Protein AF-A0A7V9IR97-F1 (afdb_monomer)

Secondary structure (DSSP, 8-state):
-GGG-TT------SEEEE--TTPEEEETTEEEEESPEEEE--TT--------

Radius of gyration: 15.1 Å; Cα contacts (8 Å, |Δi|>4): 45; chains: 1; bounding box: 30×30×36 Å

Mean predicted aligned error: 3.5 Å

pLDDT: mean 96.15, std 3.09, range [79.12, 98.25]

Sequence (52 aa):
DHLDHPAVSRHRVSALRLDAPGVTAYADGEPVGALPLDLVCRPGMLRVIAPS

Structure (mmCIF, N/CA/C/O backbone):
data_AF-A0A7V9IR97-F1
#
_entry.id   AF-A0A7V9IR97-F1
#
loop_
_atom_site.group_PDB
_atom_site.id
_atom_site.type_symbol
_atom_site.label_atom_id
_atom_site.label_alt_id
_atom_site.label_comp_id
_atom_site.label_asym_id
_atom_site.label_entity_id
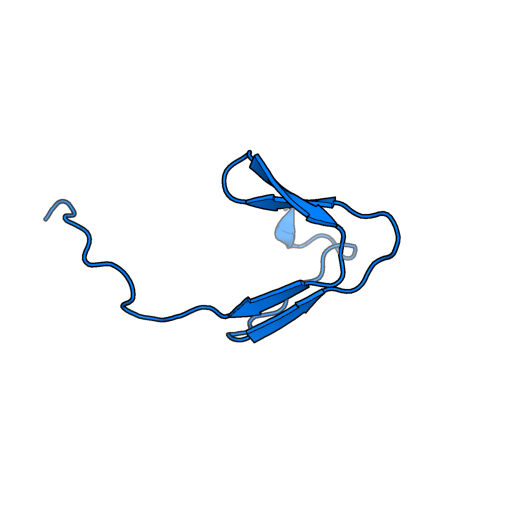_atom_site.label_seq_id
_atom_site.pdbx_PDB_ins_code
_atom_site.Cartn_x
_atom_site.Cartn_y
_atom_site.Cartn_z
_atom_site.occupancy
_atom_site.B_iso_or_equiv
_atom_site.auth_seq_id
_atom_site.auth_comp_id
_atom_site.auth_asym_id
_atom_site.auth_atom_id
_atom_site.pdbx_PDB_model_num
ATOM 1 N N . ASP A 1 1 ? -3.470 20.530 -6.707 1.00 79.12 1 ASP A N 1
ATOM 2 C CA . ASP A 1 1 ? -3.058 19.982 -5.400 1.00 79.12 1 ASP A CA 1
ATOM 3 C C . ASP A 1 1 ? -2.393 18.612 -5.623 1.00 79.12 1 ASP A C 1
ATOM 5 O O . ASP A 1 1 ? -2.500 18.098 -6.733 1.00 79.12 1 ASP A O 1
ATOM 9 N N . HIS A 1 2 ? -1.670 18.042 -4.651 1.00 89.50 2 HIS A N 1
ATOM 10 C CA . HIS A 1 2 ? -0.869 16.808 -4.779 1.00 89.50 2 HIS A CA 1
ATOM 11 C C . HIS A 1 2 ? -1.657 15.620 -5.361 1.00 89.50 2 HIS A C 1
ATOM 13 O O . HIS A 1 2 ? -1.126 14.883 -6.190 1.00 89.50 2 HIS A O 1
ATOM 19 N N . LEU A 1 3 ? -2.926 15.456 -4.969 1.00 94.06 3 LEU A N 1
ATOM 20 C CA . LEU A 1 3 ? -3.762 14.330 -5.404 1.00 94.06 3 LEU A CA 1
ATOM 21 C C . LEU A 1 3 ? -4.402 14.510 -6.789 1.00 94.06 3 LEU A C 1
ATOM 23 O O . LEU A 1 3 ? -4.843 13.519 -7.364 1.00 94.06 3 LEU A O 1
ATOM 27 N N . ASP A 1 4 ? -4.443 15.733 -7.323 1.00 94.25 4 ASP A N 1
ATOM 28 C CA . ASP A 1 4 ? -5.056 16.038 -8.628 1.00 94.25 4 ASP A CA 1
ATOM 29 C C . ASP A 1 4 ? -4.030 16.045 -9.773 1.00 94.25 4 ASP A C 1
ATOM 31 O O . ASP A 1 4 ? -4.361 16.338 -10.922 1.00 94.25 4 ASP A O 1
ATOM 35 N N . HIS A 1 5 ? -2.757 15.775 -9.473 1.00 96.56 5 HIS A N 1
ATOM 36 C CA . HIS A 1 5 ? -1.702 15.772 -10.478 1.00 96.56 5 HIS A CA 1
ATOM 37 C C . HIS A 1 5 ? -1.882 14.582 -11.445 1.00 96.56 5 HIS A C 1
ATOM 39 O O . HIS A 1 5 ? -2.035 13.452 -10.983 1.00 96.56 5 HIS A O 1
ATOM 45 N N . PRO A 1 6 ? -1.782 14.769 -12.777 1.00 95.62 6 PRO A N 1
ATOM 46 C CA . PRO A 1 6 ? -2.085 13.721 -13.764 1.00 95.62 6 PRO A 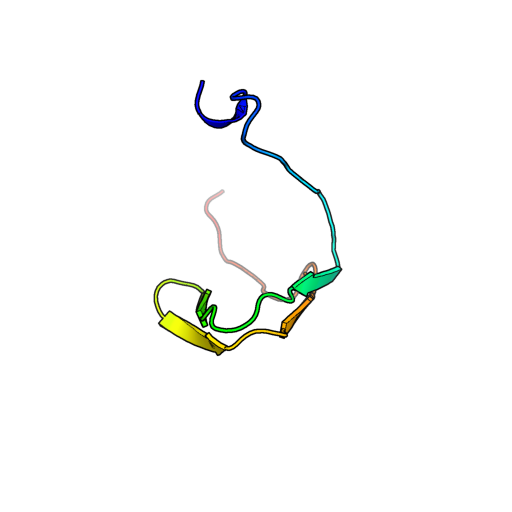CA 1
ATOM 47 C C . PRO A 1 6 ? -1.182 12.478 -13.685 1.00 95.62 6 PRO A C 1
ATOM 49 O O . PRO A 1 6 ? -1.550 11.418 -14.177 1.00 95.62 6 PRO A O 1
ATOM 52 N N . ALA A 1 7 ? -0.004 12.590 -13.065 1.00 96.69 7 ALA A N 1
ATOM 53 C CA . ALA A 1 7 ? 0.886 11.452 -12.810 1.00 96.69 7 ALA A CA 1
ATOM 54 C C . ALA A 1 7 ? 0.463 10.577 -11.608 1.00 96.69 7 ALA A C 1
ATOM 56 O O . ALA A 1 7 ? 1.127 9.584 -11.323 1.00 96.69 7 ALA A O 1
ATOM 57 N N . VAL A 1 8 ? -0.597 10.946 -10.882 1.00 96.88 8 VAL A N 1
ATOM 58 C CA . VAL A 1 8 ? -1.104 10.206 -9.721 1.00 96.88 8 VAL A CA 1
ATOM 59 C C . VAL A 1 8 ? -2.390 9.484 -10.109 1.00 96.88 8 VAL A C 1
ATOM 61 O O . VAL A 1 8 ? -3.381 10.106 -10.482 1.00 96.88 8 VAL A O 1
ATOM 64 N N . SER A 1 9 ? -2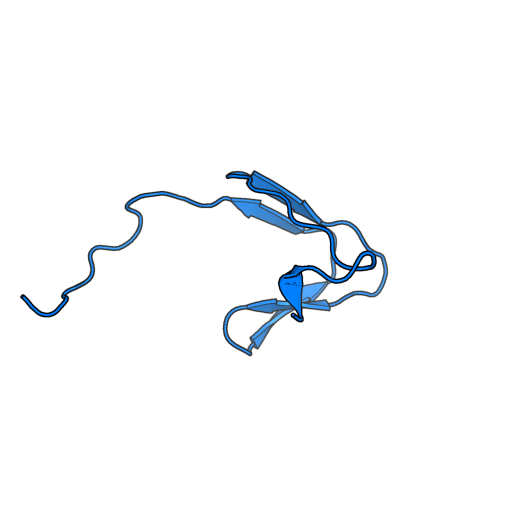.396 8.158 -9.980 1.00 96.06 9 SER A N 1
ATOM 65 C CA . SER A 1 9 ? -3.600 7.336 -10.105 1.00 96.06 9 SER A CA 1
ATOM 66 C C . SER A 1 9 ? -4.050 6.821 -8.737 1.00 96.06 9 SER A C 1
ATOM 68 O O . SER A 1 9 ? -3.250 6.602 -7.826 1.00 96.06 9 SER A O 1
ATOM 70 N N . ARG A 1 10 ? -5.365 6.644 -8.571 1.00 95.44 10 ARG A N 1
ATOM 71 C CA . ARG A 1 10 ? -5.976 6.143 -7.334 1.00 95.44 10 ARG A CA 1
ATOM 72 C C . ARG A 1 10 ? -6.978 5.049 -7.655 1.00 95.44 10 ARG A C 1
ATOM 74 O O . ARG A 1 10 ? -7.824 5.211 -8.530 1.00 95.44 10 ARG A O 1
ATOM 81 N N . HIS A 1 11 ? -6.926 3.970 -6.885 1.00 95.50 11 HIS A N 1
ATOM 82 C CA . HIS A 1 11 ? -7.843 2.842 -7.006 1.00 95.50 11 HIS A CA 1
ATOM 83 C C . HIS A 1 11 ? -8.450 2.537 -5.635 1.00 95.50 11 HIS A C 1
ATOM 85 O O . HIS A 1 11 ? -7.735 2.478 -4.636 1.00 95.50 11 HIS A O 1
ATOM 91 N N . ARG A 1 12 ? -9.774 2.349 -5.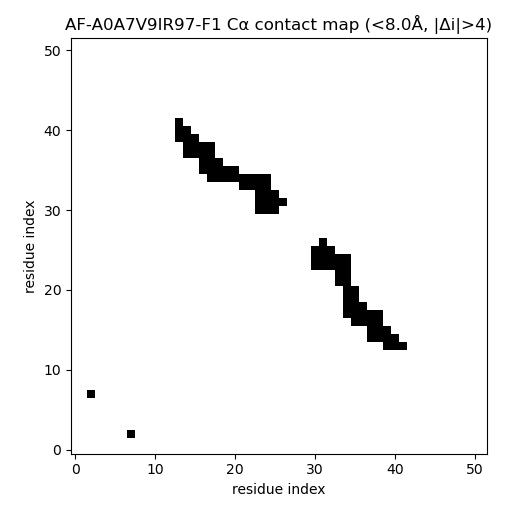574 1.00 96.81 12 ARG A N 1
ATOM 92 C CA . ARG A 1 12 ? -10.468 1.891 -4.363 1.00 96.81 12 ARG A CA 1
ATOM 93 C C . ARG A 1 12 ? -10.757 0.402 -4.498 1.00 96.81 12 ARG A C 1
ATOM 95 O O . ARG A 1 12 ? -11.524 0.007 -5.368 1.00 96.81 12 ARG A O 1
ATOM 102 N N . VAL A 1 13 ?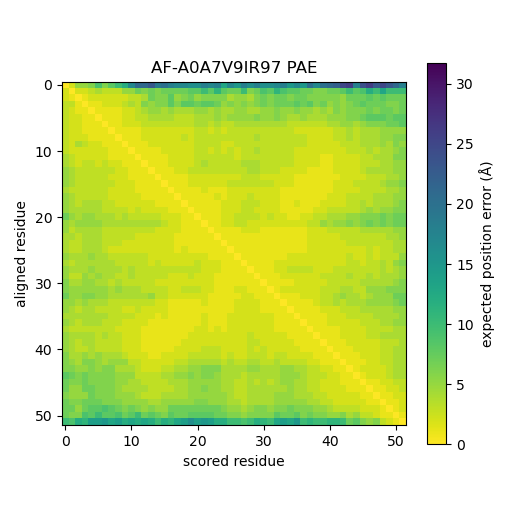 -10.156 -0.402 -3.630 1.00 97.12 13 VAL A N 1
ATOM 103 C CA . VAL A 1 13 ? -10.239 -1.869 -3.651 1.00 97.12 13 VAL A CA 1
ATOM 104 C C . VAL A 1 13 ? -10.310 -2.414 -2.224 1.00 97.12 13 VAL A C 1
ATOM 106 O O . VAL A 1 13 ? -9.926 -1.728 -1.280 1.00 97.12 13 VAL A O 1
ATOM 109 N N . SER A 1 14 ? -10.812 -3.637 -2.061 1.00 97.50 14 SER A N 1
ATOM 110 C CA . SER A 1 14 ? -10.805 -4.369 -0.782 1.00 97.50 14 SER A CA 1
ATOM 111 C C . SER A 1 14 ? -9.809 -5.531 -0.758 1.00 97.50 14 SER A C 1
ATOM 113 O O . SER A 1 14 ? -9.470 -6.009 0.320 1.00 97.50 14 SER A O 1
ATOM 115 N N . ALA A 1 15 ? -9.334 -5.975 -1.922 1.00 98.00 15 ALA A N 1
ATOM 116 C CA . ALA A 1 15 ? -8.272 -6.959 -2.077 1.00 98.00 15 ALA A CA 1
ATOM 117 C C . ALA A 1 15 ? -7.49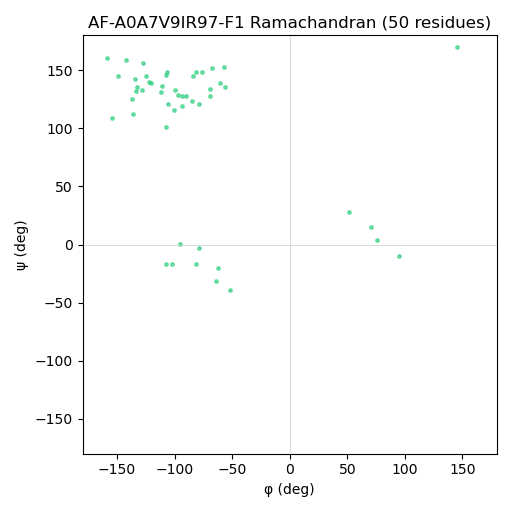3 -6.671 -3.365 1.00 98.00 15 ALA A C 1
ATOM 119 O O . ALA A 1 15 ? -8.087 -6.217 -4.347 1.00 98.00 15 ALA A O 1
ATOM 120 N N . LEU A 1 16 ? -6.182 -6.906 -3.359 1.00 97.94 16 LEU A N 1
ATOM 121 C CA . LEU A 1 16 ? -5.311 -6.698 -4.517 1.00 97.94 16 LEU A CA 1
ATOM 122 C C . LEU A 1 16 ? -4.016 -7.508 -4.397 1.00 97.94 16 LEU A C 1
ATOM 124 O O . LEU A 1 16 ? -3.603 -7.857 -3.293 1.00 97.94 16 LEU A O 1
ATOM 128 N N . ARG A 1 17 ? -3.348 -7.725 -5.530 1.00 97.88 17 ARG A N 1
ATOM 129 C CA . ARG A 1 17 ? -1.966 -8.204 -5.596 1.00 97.88 17 ARG A CA 1
ATOM 130 C C . ARG A 1 17 ? -1.076 -7.092 -6.129 1.00 97.88 17 ARG A C 1
ATOM 132 O O . ARG A 1 17 ? -1.403 -6.498 -7.156 1.00 97.88 17 ARG A O 1
ATOM 139 N N . LEU A 1 18 ? 0.034 -6.824 -5.451 1.00 97.31 18 LEU A N 1
ATOM 140 C CA . LEU A 1 18 ? 1.097 -5.969 -5.977 1.00 97.31 18 LEU A CA 1
ATOM 141 C C . LEU A 1 18 ? 2.205 -6.846 -6.532 1.00 97.31 18 LEU A C 1
ATOM 143 O O . LEU A 1 18 ? 2.642 -7.782 -5.868 1.00 97.31 18 LEU A O 1
ATOM 147 N N . ASP A 1 19 ? 2.666 -6.514 -7.731 1.00 98.06 19 ASP A N 1
ATOM 148 C CA . ASP A 1 19 ? 3.769 -7.190 -8.398 1.00 98.06 19 ASP A CA 1
ATOM 149 C C . ASP A 1 19 ? 4.686 -6.134 -9.016 1.00 98.06 19 ASP A C 1
ATOM 151 O O . ASP A 1 19 ? 4.283 -5.382 -9.905 1.00 98.06 19 ASP A O 1
ATOM 155 N N . ALA A 1 20 ? 5.895 -6.028 -8.472 1.00 97.50 20 ALA A N 1
ATOM 156 C CA . ALA A 1 20 ? 6.952 -5.186 -9.005 1.00 97.50 20 ALA A CA 1
ATOM 157 C C . ALA A 1 20 ? 8.309 -5.760 -8.560 1.00 97.50 20 ALA A C 1
ATOM 159 O O . ALA A 1 20 ? 8.646 -5.694 -7.373 1.00 97.50 20 ALA A O 1
ATOM 160 N N . PRO A 1 21 ? 9.095 -6.342 -9.479 1.00 97.12 21 PRO A N 1
ATOM 161 C CA . PRO A 1 21 ? 10.374 -6.957 -9.145 1.00 97.12 21 PRO A CA 1
ATOM 162 C C . PRO A 1 21 ? 11.341 -5.992 -8.449 1.00 97.12 21 PRO A C 1
ATOM 164 O O . PRO A 1 21 ? 11.516 -4.853 -8.876 1.00 97.12 21 PRO A O 1
ATOM 167 N N . GLY A 1 22 ? 11.996 -6.467 -7.386 1.00 97.06 22 GLY A N 1
ATOM 168 C CA . GLY A 1 22 ? 13.006 -5.699 -6.646 1.00 97.06 22 GLY A CA 1
ATOM 169 C C . GLY A 1 22 ? 12.448 -4.613 -5.720 1.00 97.06 22 GLY A C 1
ATOM 170 O O . GLY A 1 22 ? 13.229 -3.885 -5.112 1.00 97.06 22 GLY A O 1
ATOM 171 N N . VAL A 1 23 ? 11.124 -4.503 -5.588 1.00 98.19 23 VAL A N 1
ATOM 172 C CA . VAL A 1 23 ? 10.480 -3.536 -4.695 1.00 98.19 23 VAL A CA 1
ATOM 173 C C . VAL A 1 23 ? 10.182 -4.180 -3.341 1.00 98.19 23 VAL A C 1
ATOM 175 O O . VAL A 1 23 ? 9.539 -5.228 -3.261 1.00 98.19 23 VAL A O 1
ATOM 178 N N . THR A 1 24 ? 10.619 -3.520 -2.268 1.00 97.94 24 THR A N 1
ATOM 179 C CA . THR A 1 24 ? 10.280 -3.876 -0.884 1.00 97.94 24 THR A CA 1
ATOM 180 C C . THR A 1 24 ? 9.017 -3.140 -0.457 1.00 97.94 24 THR A C 1
ATOM 182 O O . THR A 1 24 ? 8.937 -1.916 -0.567 1.00 97.94 24 THR A O 1
ATOM 185 N N . ALA A 1 25 ? 8.037 -3.877 0.054 1.00 97.38 25 ALA A N 1
ATOM 186 C CA . ALA A 1 25 ? 6.859 -3.309 0.685 1.00 97.38 25 ALA A CA 1
ATOM 187 C C . ALA A 1 25 ? 7.137 -2.977 2.158 1.00 97.38 25 ALA A C 1
ATOM 189 O O . ALA A 1 25 ? 7.845 -3.706 2.860 1.00 97.38 25 ALA A O 1
ATOM 190 N N . TYR A 1 26 ? 6.525 -1.891 2.621 1.00 97.56 26 TYR A N 1
ATOM 191 C CA . TYR A 1 26 ? 6.582 -1.419 4.001 1.00 97.56 26 TYR A CA 1
ATOM 192 C C . TYR A 1 26 ? 5.162 -1.270 4.551 1.00 97.56 26 TYR A C 1
ATOM 194 O O . TYR A 1 26 ? 4.253 -0.881 3.815 1.00 97.56 26 TYR A O 1
ATOM 202 N N . ALA A 1 27 ? 4.982 -1.550 5.839 1.00 96.25 27 ALA A N 1
ATOM 203 C CA . ALA A 1 27 ? 3.751 -1.291 6.578 1.00 96.25 27 ALA A CA 1
ATOM 204 C C . ALA A 1 27 ? 4.101 -0.633 7.914 1.00 96.25 27 ALA A C 1
ATOM 206 O O . ALA A 1 27 ? 5.020 -1.076 8.595 1.00 96.25 27 ALA A O 1
ATOM 207 N N . ASP A 1 28 ? 3.403 0.450 8.259 1.00 96.38 28 ASP A N 1
ATOM 208 C CA . ASP A 1 28 ? 3.590 1.196 9.512 1.00 96.38 28 ASP A CA 1
ATOM 209 C C . ASP A 1 28 ? 5.052 1.600 9.817 1.00 96.38 28 ASP A C 1
ATOM 211 O O . ASP A 1 28 ? 5.437 1.774 10.967 1.00 96.38 28 ASP A O 1
ATOM 215 N N . GLY A 1 29 ? 5.864 1.787 8.768 1.00 97.38 29 GLY A N 1
ATOM 216 C CA . GLY A 1 29 ? 7.283 2.157 8.858 1.00 97.38 29 GLY A CA 1
ATOM 217 C C . GLY A 1 29 ? 8.267 0.984 8.804 1.00 97.38 29 GLY A C 1
ATOM 218 O O . GLY A 1 29 ? 9.455 1.215 8.597 1.00 97.38 29 GLY A O 1
ATOM 219 N N . GLU A 1 30 ? 7.792 -0.258 8.889 1.00 98.25 30 GLU A 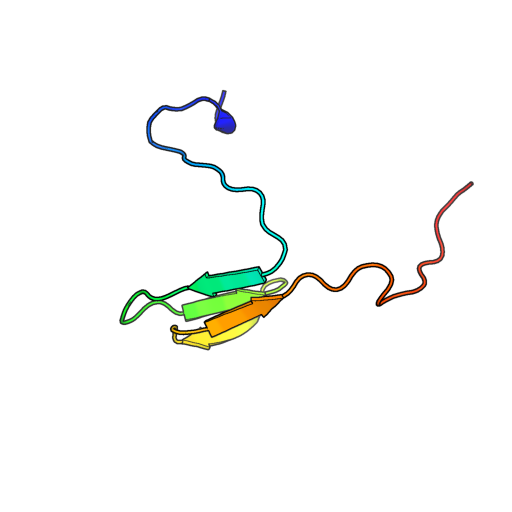N 1
ATOM 220 C CA . GLU A 1 30 ? 8.629 -1.461 8.940 1.00 98.25 30 GLU A CA 1
ATOM 221 C C . GLU A 1 30 ? 8.570 -2.268 7.628 1.00 98.25 30 GLU A C 1
ATOM 223 O O . GLU A 1 30 ? 7.522 -2.308 6.970 1.00 98.25 30 GLU A O 1
ATOM 228 N N . PRO A 1 31 ? 9.670 -2.926 7.206 1.00 97.62 31 PRO A N 1
ATOM 229 C CA . PRO A 1 31 ? 9.670 -3.764 6.010 1.00 97.62 31 PRO A CA 1
ATOM 230 C C . PRO A 1 31 ? 8.834 -5.032 6.233 1.00 97.62 31 PRO A C 1
ATOM 232 O O . PRO A 1 31 ? 9.072 -5.791 7.170 1.00 97.62 31 PRO A O 1
ATOM 235 N N . VAL A 1 32 ? 7.889 -5.299 5.328 1.00 96.69 32 VAL A N 1
ATOM 236 C CA . VAL A 1 32 ? 7.019 -6.494 5.379 1.00 96.69 32 VAL A CA 1
ATOM 237 C C . VAL A 1 32 ? 7.430 -7.593 4.398 1.00 96.69 32 VAL A C 1
ATOM 239 O O . VAL A 1 32 ? 7.027 -8.741 4.566 1.00 96.69 32 VAL A O 1
ATOM 242 N N . GLY A 1 33 ? 8.252 -7.273 3.395 1.00 97.19 33 GLY A N 1
ATOM 243 C CA . GLY A 1 33 ? 8.794 -8.245 2.443 1.00 97.19 33 GLY A CA 1
ATOM 244 C C . GLY A 1 33 ? 8.958 -7.683 1.033 1.00 97.19 33 GLY A C 1
ATOM 245 O O . GLY A 1 33 ? 8.495 -6.585 0.726 1.00 97.19 33 GLY A O 1
ATOM 246 N N . ALA A 1 34 ? 9.628 -8.439 0.165 1.00 97.75 34 ALA A N 1
ATOM 247 C CA . ALA A 1 34 ? 9.687 -8.130 -1.261 1.00 97.75 34 ALA A CA 1
ATOM 248 C C . ALA A 1 34 ? 8.366 -8.502 -1.953 1.00 97.75 34 ALA A C 1
ATOM 250 O O . ALA A 1 34 ? 7.708 -9.469 -1.567 1.00 97.75 34 ALA A O 1
ATOM 251 N N . LEU A 1 35 ? 7.996 -7.751 -2.989 1.00 98.00 35 LEU A N 1
ATOM 252 C CA . LEU A 1 35 ? 6.888 -8.111 -3.873 1.00 98.00 35 LEU A CA 1
ATOM 253 C C . LEU A 1 35 ? 7.221 -9.378 -4.701 1.00 98.00 35 LEU A C 1
ATOM 255 O O . LEU A 1 35 ? 8.396 -9.615 -4.998 1.00 98.00 35 LEU A O 1
ATOM 259 N N . PRO A 1 36 ? 6.212 -10.182 -5.105 1.00 98.25 36 PRO A N 1
ATOM 260 C CA . PRO A 1 36 ? 4.777 -9.904 -5.017 1.00 98.25 36 PRO A CA 1
ATOM 261 C C . PRO A 1 36 ? 4.144 -10.187 -3.648 1.00 98.25 36 PRO A C 1
ATOM 263 O O . PRO A 1 36 ? 4.533 -11.125 -2.958 1.00 98.25 36 PRO A O 1
ATOM 266 N N . LEU A 1 37 ? 3.113 -9.407 -3.303 1.00 97.88 37 LEU A N 1
ATOM 267 C CA . LEU A 1 37 ? 2.304 -9.583 -2.090 1.00 97.88 37 LEU A CA 1
ATOM 268 C C . LEU A 1 37 ? 0.807 -9.475 -2.396 1.00 97.88 37 LEU A C 1
ATOM 270 O O . LEU A 1 37 ? 0.387 -8.625 -3.184 1.00 97.88 37 LEU A O 1
ATOM 274 N N . ASP A 1 38 ? 0.011 -10.301 -1.719 1.00 97.94 38 ASP A N 1
ATOM 275 C CA . ASP A 1 38 ? -1.450 -10.235 -1.712 1.00 97.94 38 ASP A CA 1
ATOM 276 C C . ASP A 1 38 ? -1.928 -9.475 -0.463 1.00 97.94 38 ASP A C 1
ATOM 278 O O . ASP A 1 38 ? -1.526 -9.782 0.661 1.00 97.94 38 ASP A O 1
ATOM 282 N N . LEU A 1 39 ? -2.790 -8.473 -0.651 1.00 96.62 39 LEU A N 1
ATOM 283 C CA . LEU A 1 39 ? -3.307 -7.609 0.410 1.00 96.62 39 LEU A CA 1
ATOM 284 C C . LEU A 1 39 ? -4.832 -7.671 0.457 1.00 96.62 39 LEU A C 1
ATOM 286 O O . LEU A 1 39 ? -5.499 -7.646 -0.578 1.00 96.62 39 LEU A O 1
ATOM 290 N N . VAL A 1 40 ? -5.391 -7.699 1.669 1.00 97.62 40 VAL A N 1
ATOM 291 C CA . VAL A 1 40 ? -6.841 -7.714 1.903 1.00 97.62 40 VAL A CA 1
ATOM 292 C C . VAL A 1 40 ? -7.198 -6.761 3.038 1.00 97.62 40 VAL A C 1
ATOM 294 O O . VAL A 1 40 ? -6.717 -6.900 4.161 1.00 97.62 40 VAL A O 1
ATOM 297 N N . CYS A 1 41 ? -8.112 -5.833 2.777 1.00 97.25 41 CYS A N 1
ATOM 298 C CA . CYS A 1 41 ? -8.764 -5.051 3.816 1.00 97.25 41 CYS A CA 1
ATOM 299 C C . CYS A 1 41 ? -9.859 -5.902 4.472 1.00 97.25 41 CYS A C 1
ATOM 301 O O . CYS A 1 41 ? -10.797 -6.341 3.805 1.00 97.25 41 CYS A O 1
ATOM 303 N N . ARG A 1 42 ? -9.761 -6.121 5.787 1.00 97.12 42 ARG A N 1
ATOM 304 C CA . ARG A 1 42 ? -10.743 -6.879 6.579 1.00 97.12 42 ARG A CA 1
ATOM 305 C C . ARG A 1 42 ? -11.550 -5.919 7.464 1.00 97.12 42 ARG A C 1
ATOM 307 O O . ARG A 1 42 ? -11.040 -5.481 8.496 1.00 97.12 42 ARG A O 1
ATOM 314 N N . PRO A 1 43 ? -12.789 -5.557 7.083 1.00 95.56 43 PRO A N 1
ATOM 315 C CA . PRO A 1 43 ? -13.618 -4.666 7.889 1.00 95.56 43 PRO A CA 1
ATOM 316 C C . PRO A 1 43 ? -13.903 -5.262 9.271 1.00 95.56 43 PRO A C 1
ATOM 318 O O . PRO A 1 43 ? -14.166 -6.456 9.386 1.00 95.56 43 PRO A O 1
ATOM 321 N N . GLY A 1 44 ? -13.865 -4.429 10.313 1.00 95.06 44 GLY A N 1
ATOM 322 C CA . GLY A 1 44 ? -14.207 -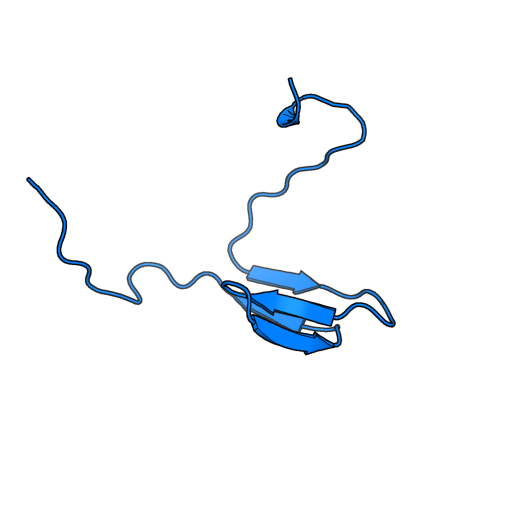4.845 11.679 1.00 95.06 44 GLY A CA 1
ATOM 323 C C . GLY A 1 44 ? -13.194 -5.777 12.353 1.00 95.06 44 GLY A C 1
ATOM 324 O O . GLY A 1 44 ? -13.530 -6.390 13.361 1.00 95.06 44 GLY A O 1
ATOM 325 N N . MET A 1 45 ? -11.969 -5.894 11.824 1.00 96.31 45 MET A N 1
ATOM 326 C CA . MET A 1 45 ? -10.943 -6.776 12.397 1.00 96.31 45 MET A CA 1
ATOM 327 C C . MET A 1 45 ? -10.512 -6.351 13.811 1.00 96.31 45 MET A C 1
ATOM 329 O O . MET A 1 45 ? -10.160 -7.193 14.631 1.00 96.31 45 MET A O 1
ATOM 333 N N . LEU A 1 46 ? -10.547 -5.048 14.098 1.00 95.44 46 LEU A N 1
ATOM 334 C CA . LEU A 1 46 ? -10.146 -4.479 15.379 1.00 95.44 46 LEU A CA 1
ATOM 335 C C . LEU A 1 46 ? -11.320 -3.736 16.016 1.00 95.44 46 LEU A C 1
ATOM 337 O O . LEU A 1 46 ? -12.041 -2.996 15.345 1.00 95.44 46 LEU A O 1
ATOM 341 N N . ARG A 1 47 ? -11.475 -3.897 17.332 1.00 96.06 47 ARG A N 1
ATOM 342 C CA . ARG A 1 47 ? -12.312 -3.022 18.156 1.00 96.06 47 ARG A CA 1
ATOM 343 C C . ARG A 1 47 ? -11.416 -1.936 18.740 1.00 96.06 47 ARG A C 1
ATOM 345 O O . ARG A 1 47 ? -10.483 -2.250 19.470 1.00 96.06 47 ARG A O 1
ATOM 352 N N . VAL A 1 48 ? -11.707 -0.681 18.419 1.00 95.19 48 VAL A N 1
ATOM 353 C CA . VAL A 1 48 ? -10.912 0.479 18.839 1.00 95.19 48 VAL A CA 1
ATOM 354 C C . VAL A 1 48 ? -11.718 1.305 19.841 1.00 95.19 48 VAL A C 1
ATOM 356 O O . VAL A 1 48 ? -12.913 1.512 19.641 1.00 95.19 48 VAL A O 1
ATOM 359 N N . ILE A 1 49 ? -11.077 1.763 20.918 1.00 97.12 49 ILE A N 1
ATOM 360 C CA . ILE A 1 49 ? -11.649 2.758 21.836 1.00 97.12 49 ILE A CA 1
ATOM 361 C C . ILE A 1 49 ? -11.349 4.138 21.244 1.00 97.12 49 ILE A C 1
ATOM 363 O O . ILE A 1 49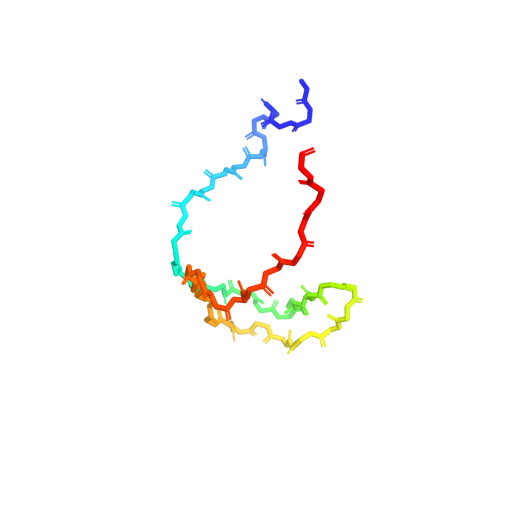 ? -10.186 4.453 21.003 1.00 97.12 49 ILE A O 1
ATOM 367 N N . ALA A 1 50 ? -12.380 4.946 21.004 1.00 95.75 50 ALA A N 1
ATOM 368 C CA . ALA A 1 50 ? -12.258 6.292 20.447 1.00 95.75 50 ALA A CA 1
ATOM 369 C C . ALA A 1 50 ? -12.987 7.316 21.340 1.00 95.75 50 ALA A C 1
ATOM 371 O O . ALA A 1 50 ? -13.889 6.919 22.083 1.00 95.75 50 ALA A O 1
ATOM 372 N N . PRO A 1 51 ? -12.608 8.610 21.294 1.00 94.94 51 PRO A N 1
ATOM 373 C CA . PRO A 1 51 ? -13.352 9.676 21.963 1.00 94.94 51 PRO A CA 1
ATOM 374 C C . PRO A 1 51 ? -14.814 9.735 21.504 1.00 94.94 51 PRO A C 1
ATOM 376 O O . PRO A 1 51 ? -15.126 9.342 20.379 1.00 94.94 51 PRO A O 1
ATOM 379 N N . SER A 1 52 ? -15.683 10.238 22.383 1.00 87.00 52 SER A N 1
ATOM 380 C CA . SER A 1 52 ? -17.077 10.575 22.065 1.00 87.00 52 SER A CA 1
ATOM 381 C C . SER A 1 52 ? -17.182 11.823 21.202 1.00 87.00 52 SER A C 1
ATOM 383 O O . SER A 1 52 ? -16.480 12.799 21.559 1.00 87.00 52 SER A O 1
#

Solvent-accessible surface area (backbone atoms only — not comparable to full-atom values): 3772 Å² total; per-residue (Å²): 107,85,80,72,39,89,92,55,86,88,83,92,75,56,63,53,73,50,77,46,86,92,40,72,42,68,54,102,90,42,82,74,45,63,43,66,47,81,49,72,68,64,86,83,79,69,90,79,91,71,88,132

Foldseek 3Di:
DVCPDPVDDDDDDQKDWDADPPDFDDDPRHTPGGDGDIDGHDPPPDDDDDDD